Protein AF-A0A3S5DNJ6-F1 (afdb_monomer)

pLDDT: mean 72.58, std 16.68, range [26.11, 89.69]

Organism: Citrobacter koseri (NCBI:txid545)

Mean predicted aligned error: 8.14 Å

Sequence (75 aa):
MTAAIFSGWNCPESLDAGELSVQALAHQISIAPGKMFSTSDTWSHFFRFNTAWGWGEREEQAVSQLGKLIRDMLK

Structure (mmCIF, N/CA/C/O backbone):
data_AF-A0A3S5DNJ6-F1
#
_entry.id   AF-A0A3S5DNJ6-F1
#
loop_
_atom_site.group_PDB
_atom_site.id
_atom_site.type_symbol
_atom_site.label_atom_id
_atom_site.label_alt_id
_atom_site.label_comp_id
_atom_site.label_asym_id
_atom_site.label_entity_id
_atom_site.label_seq_id
_atom_site.pdbx_PDB_ins_code
_atom_site.Cartn_x
_atom_site.Cartn_y
_atom_site.Cartn_z
_atom_site.occupancy
_atom_site.B_iso_or_equiv
_atom_site.auth_seq_id
_atom_site.auth_comp_id
_atom_site.auth_asym_id
_atom_site.auth_atom_id
_atom_site.pdbx_PDB_model_num
ATOM 1 N N . MET A 1 1 ? -5.875 20.745 -3.234 1.00 34.78 1 MET A N 1
ATOM 2 C CA . MET A 1 1 ? -5.428 19.389 -3.622 1.00 34.78 1 MET A CA 1
ATOM 3 C C . MET A 1 1 ? -3.977 19.232 -3.199 1.00 34.78 1 MET A C 1
ATOM 5 O O . MET A 1 1 ? -3.076 19.430 -4.000 1.00 34.78 1 MET A O 1
ATOM 9 N N . THR A 1 2 ? -3.731 18.978 -1.917 1.00 26.11 2 THR A N 1
ATOM 10 C CA . THR A 1 2 ? -2.360 18.881 -1.406 1.00 26.11 2 THR A CA 1
ATOM 11 C C . THR A 1 2 ? -1.879 17.455 -1.637 1.00 26.11 2 THR A C 1
ATOM 13 O O . THR A 1 2 ? -2.242 16.532 -0.909 1.00 26.11 2 THR A O 1
ATOM 16 N N . ALA A 1 3 ? -1.140 17.255 -2.726 1.00 27.47 3 ALA A N 1
ATOM 17 C CA . ALA A 1 3 ? -0.385 16.036 -2.947 1.00 27.47 3 ALA A CA 1
ATOM 18 C C . ALA A 1 3 ? 0.804 16.056 -1.981 1.00 27.47 3 ALA A C 1
ATOM 20 O O . ALA A 1 3 ? 1.780 16.762 -2.216 1.00 27.47 3 ALA A O 1
ATOM 21 N N . ALA A 1 4 ? 0.713 15.314 -0.879 1.00 32.47 4 ALA A N 1
ATOM 22 C CA . ALA A 1 4 ? 1.904 14.958 -0.127 1.00 32.47 4 ALA A CA 1
ATOM 23 C C . ALA A 1 4 ? 2.771 14.085 -1.049 1.00 32.47 4 ALA A C 1
ATOM 25 O O . ALA A 1 4 ? 2.364 12.998 -1.466 1.00 32.47 4 ALA A O 1
ATOM 26 N N . ILE A 1 5 ? 3.922 14.617 -1.449 1.00 36.62 5 ILE A N 1
ATOM 27 C CA . ILE A 1 5 ? 4.959 13.879 -2.162 1.00 36.62 5 ILE A CA 1
ATOM 28 C C . ILE A 1 5 ? 5.756 13.155 -1.080 1.00 36.62 5 ILE A C 1
ATOM 30 O O . ILE A 1 5 ? 6.565 13.771 -0.396 1.00 36.62 5 ILE A O 1
ATOM 34 N N . PHE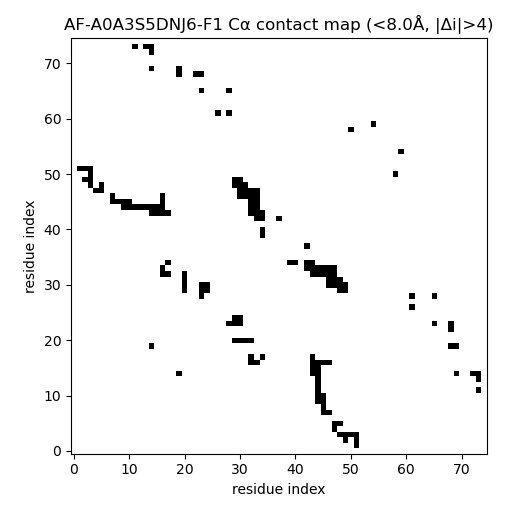 A 1 6 ? 5.509 11.858 -0.904 1.00 41.16 6 PHE A N 1
ATOM 35 C CA . PHE A 1 6 ? 6.494 10.979 -0.283 1.00 41.16 6 PHE A CA 1
ATOM 36 C C . PHE A 1 6 ? 7.363 10.422 -1.406 1.00 41.16 6 PHE A C 1
ATOM 38 O O . PHE A 1 6 ? 6.904 9.675 -2.270 1.00 41.16 6 PHE A O 1
ATOM 45 N N . SER A 1 7 ? 8.610 10.873 -1.431 1.00 42.62 7 SER A N 1
ATOM 46 C CA . SER A 1 7 ? 9.653 10.406 -2.332 1.00 42.62 7 SER A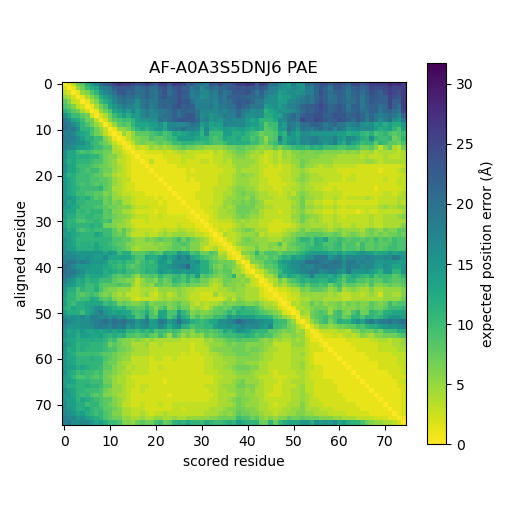 CA 1
ATOM 47 C C . SER A 1 7 ? 10.001 8.949 -2.021 1.00 42.62 7 SER A C 1
ATOM 49 O O . SER A 1 7 ? 10.586 8.664 -0.982 1.00 42.62 7 SER A O 1
ATOM 51 N N . GLY A 1 8 ? 9.619 8.060 -2.939 1.00 45.22 8 GLY A N 1
ATOM 52 C CA . GLY A 1 8 ? 10.257 6.776 -3.231 1.00 45.22 8 GLY A CA 1
ATOM 53 C C . GLY A 1 8 ? 10.650 5.890 -2.053 1.00 45.22 8 GLY A C 1
ATOM 54 O O . GLY A 1 8 ? 11.821 5.842 -1.692 1.00 45.22 8 GLY A O 1
ATOM 55 N N . TRP A 1 9 ? 9.717 5.082 -1.545 1.00 49.34 9 TRP A N 1
ATOM 56 C CA . TRP A 1 9 ? 10.123 3.827 -0.914 1.00 49.34 9 TRP A CA 1
ATOM 57 C C . TRP A 1 9 ? 10.308 2.797 -2.030 1.00 49.34 9 TRP A C 1
ATOM 59 O O . TRP A 1 9 ? 9.337 2.425 -2.684 1.00 49.34 9 TRP A O 1
ATOM 69 N N . ASN A 1 10 ? 11.553 2.397 -2.296 1.00 48.41 10 ASN A N 1
ATOM 70 C CA . ASN A 1 10 ? 11.873 1.350 -3.263 1.00 48.41 10 ASN A CA 1
ATOM 71 C C . ASN A 1 10 ? 11.254 0.034 -2.769 1.00 48.41 10 ASN A C 1
ATOM 73 O O . ASN A 1 10 ? 11.789 -0.595 -1.852 1.00 48.41 10 ASN A O 1
ATOM 77 N N . CYS A 1 11 ? 10.094 -0.346 -3.305 1.00 54.28 11 CYS A N 1
ATOM 78 C CA . CYS A 1 11 ? 9.619 -1.713 -3.155 1.00 54.28 11 CYS A CA 1
ATOM 79 C C . CYS A 1 11 ? 10.484 -2.624 -4.040 1.00 54.28 11 CYS A C 1
ATOM 81 O O . CYS A 1 11 ? 11.020 -2.143 -5.039 1.00 54.28 11 CYS A O 1
ATOM 83 N N . PRO A 1 12 ? 10.668 -3.907 -3.695 1.00 61.09 12 PRO A N 1
ATOM 84 C CA . PRO A 1 12 ? 11.376 -4.839 -4.566 1.00 61.09 12 PRO A CA 1
ATOM 85 C C . PRO A 1 12 ? 10.786 -4.812 -5.980 1.00 61.09 12 PRO A C 1
ATOM 87 O O . PRO A 1 12 ? 9.571 -4.680 -6.121 1.00 61.09 12 PRO A O 1
ATOM 90 N N . GLU A 1 13 ? 11.617 -4.984 -7.014 1.00 61.69 13 GLU A N 1
ATOM 91 C CA . GLU A 1 13 ? 11.161 -5.058 -8.419 1.00 61.69 13 GLU A CA 1
ATOM 92 C C . GLU A 1 13 ? 10.121 -6.172 -8.657 1.00 61.69 13 GLU A C 1
ATOM 94 O O . GLU A 1 13 ? 9.441 -6.211 -9.674 1.00 61.69 13 GLU A O 1
ATOM 99 N N . SER A 1 14 ? 9.955 -7.097 -7.713 1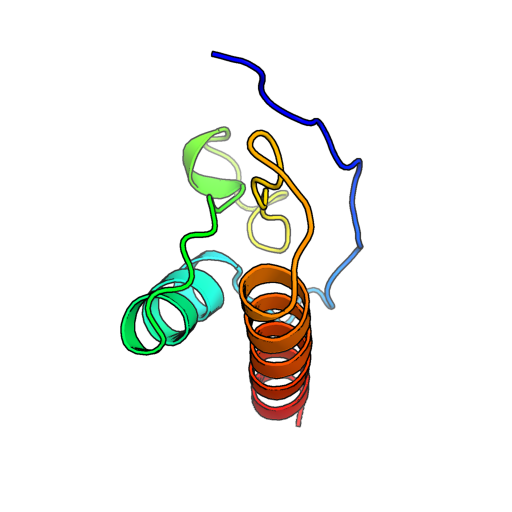.00 66.19 14 SER A N 1
ATOM 100 C CA . SER A 1 14 ? 8.901 -8.106 -7.760 1.00 66.19 14 SER A CA 1
ATOM 101 C C . SER A 1 14 ? 7.511 -7.580 -7.376 1.00 66.19 14 SER A C 1
ATOM 103 O O . SER A 1 14 ? 6.530 -8.292 -7.583 1.00 66.19 14 SER A O 1
ATOM 105 N N . LEU A 1 15 ? 7.388 -6.375 -6.806 1.00 73.19 15 LEU A N 1
ATOM 106 C CA . LEU A 1 15 ? 6.118 -5.860 -6.295 1.00 73.19 15 LEU A CA 1
ATOM 107 C C . LEU A 1 15 ? 5.444 -4.897 -7.276 1.00 73.19 15 LEU A C 1
ATOM 109 O O . LEU A 1 15 ? 5.860 -3.751 -7.414 1.00 73.19 15 LEU A O 1
ATOM 113 N N . ASP A 1 16 ? 4.352 -5.317 -7.909 1.00 82.62 16 ASP A N 1
ATOM 114 C CA . ASP A 1 16 ? 3.505 -4.420 -8.705 1.00 82.62 16 ASP A CA 1
ATOM 115 C C . ASP A 1 16 ? 2.623 -3.564 -7.777 1.00 82.62 16 ASP A C 1
ATOM 117 O O . ASP A 1 16 ? 1.747 -4.060 -7.061 1.00 82.62 16 ASP A O 1
ATOM 121 N N . ALA A 1 17 ? 2.836 -2.248 -7.782 1.00 81.69 17 ALA A N 1
ATOM 122 C CA . ALA A 1 17 ? 2.080 -1.312 -6.956 1.00 81.69 17 ALA A CA 1
ATOM 123 C C . ALA A 1 17 ? 0.615 -1.151 -7.406 1.00 81.69 17 ALA A C 1
ATOM 125 O O . ALA A 1 17 ? -0.234 -0.701 -6.634 1.00 81.69 17 ALA A O 1
ATOM 126 N N . GLY A 1 18 ? 0.300 -1.510 -8.650 1.00 83.75 18 GLY A N 1
ATOM 127 C CA . GLY A 1 18 ? -1.063 -1.652 -9.143 1.00 83.75 18 GLY A CA 1
ATOM 128 C C . GLY A 1 18 ? -1.784 -2.833 -8.502 1.00 83.75 18 GLY A C 1
ATOM 129 O O . GLY A 1 18 ? -2.904 -2.645 -8.030 1.00 83.75 18 GLY A O 1
ATO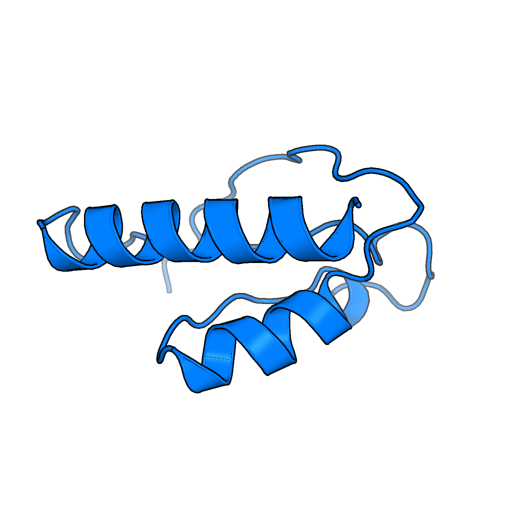M 130 N N . GLU A 1 19 ? -1.140 -3.993 -8.414 1.00 86.62 19 GLU A N 1
ATOM 131 C CA . GLU A 1 19 ? -1.684 -5.162 -7.706 1.00 86.62 19 GLU A CA 1
ATOM 132 C C . GLU A 1 19 ? -1.878 -4.857 -6.214 1.00 86.62 19 GLU A C 1
ATOM 134 O O . GLU A 1 19 ? -2.959 -5.069 -5.656 1.00 86.62 19 GLU A O 1
ATOM 139 N N . LEU A 1 20 ? -0.881 -4.218 -5.591 1.00 86.44 20 LEU A N 1
ATOM 140 C CA . LEU A 1 20 ? -1.000 -3.728 -4.218 1.00 86.44 20 LEU A CA 1
ATOM 141 C C . LEU A 1 20 ? -2.196 -2.777 -4.058 1.00 86.44 20 LEU A C 1
ATOM 143 O O . LEU A 1 20 ? -2.881 -2.829 -3.039 1.00 86.44 20 LEU A O 1
ATOM 147 N N . SER A 1 21 ? -2.483 -1.926 -5.051 1.00 87.19 21 SER A N 1
ATOM 148 C CA . SER A 1 21 ? -3.622 -1.001 -4.976 1.00 87.19 21 SER A CA 1
ATOM 149 C C . SER A 1 21 ? -4.966 -1.719 -4.994 1.00 87.19 21 SER A C 1
ATOM 151 O O . SER A 1 21 ? -5.865 -1.329 -4.252 1.00 87.19 21 SER A O 1
ATOM 153 N N . VAL A 1 22 ? -5.093 -2.796 -5.773 1.00 88.88 22 VAL A N 1
ATOM 154 C CA . VAL A 1 22 ? -6.309 -3.617 -5.817 1.00 88.88 22 VAL A CA 1
ATOM 155 C C . VAL A 1 22 ? -6.542 -4.283 -4.461 1.00 88.88 22 VAL A C 1
ATOM 157 O O . VAL A 1 22 ? -7.648 -4.207 -3.923 1.00 88.88 22 VAL A O 1
ATOM 160 N N . GLN A 1 23 ? -5.497 -4.855 -3.858 1.00 89.25 23 GLN A N 1
ATOM 161 C CA . GLN A 1 23 ? -5.598 -5.474 -2.532 1.00 89.25 23 GLN A CA 1
ATOM 162 C C . GLN A 1 23 ? -5.870 -4.443 -1.428 1.00 89.25 23 GLN A C 1
ATOM 164 O O . GLN A 1 23 ? -6.720 -4.658 -0.565 1.00 89.25 23 GLN A O 1
ATOM 169 N N . ALA A 1 24 ? -5.203 -3.288 -1.468 1.00 88.44 24 ALA A N 1
ATOM 170 C CA . ALA A 1 24 ? -5.398 -2.209 -0.502 1.00 88.44 24 ALA A CA 1
ATOM 171 C C . ALA A 1 24 ? -6.830 -1.641 -0.546 1.00 88.44 24 ALA A C 1
ATOM 173 O O . ALA A 1 24 ? -7.422 -1.373 0.505 1.00 88.44 24 ALA A O 1
ATOM 174 N N . LEU A 1 25 ? -7.429 -1.533 -1.739 1.00 87.62 25 LEU A N 1
ATOM 175 C CA . LEU A 1 25 ? -8.809 -1.071 -1.907 1.00 87.62 25 LEU A CA 1
ATOM 176 C C . LEU A 1 25 ? -9.825 -1.978 -1.201 1.00 87.62 25 LEU A C 1
ATOM 178 O O . LEU A 1 25 ? -10.792 -1.463 -0.636 1.00 87.6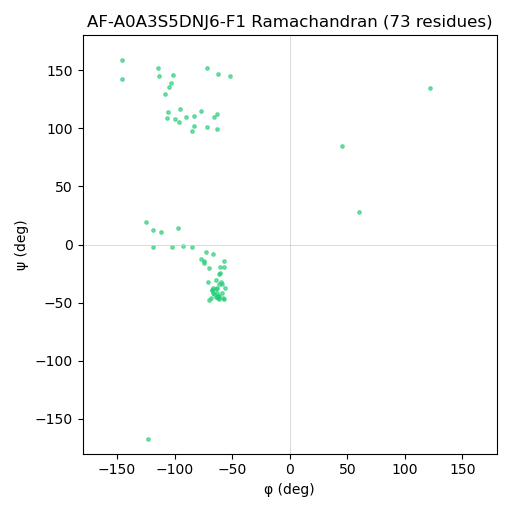2 25 LEU A O 1
ATOM 182 N N . ALA A 1 26 ? -9.586 -3.293 -1.144 1.00 89.25 26 ALA A N 1
ATOM 183 C CA . ALA A 1 26 ? -10.429 -4.223 -0.385 1.00 89.25 26 ALA A CA 1
ATOM 184 C C . ALA A 1 26 ? -10.447 -3.910 1.125 1.00 89.25 26 ALA A C 1
ATOM 186 O O . ALA A 1 26 ? -11.426 -4.195 1.814 1.00 89.25 26 ALA A O 1
ATOM 187 N N . HIS A 1 27 ? -9.396 -3.261 1.631 1.00 86.12 27 HIS A N 1
ATOM 188 C CA . HIS A 1 27 ? -9.278 -2.796 3.013 1.00 86.12 27 HIS A CA 1
ATOM 189 C C . HIS A 1 27 ? -9.645 -1.313 3.193 1.00 86.12 27 HIS A C 1
ATOM 191 O O . HIS A 1 27 ? -9.354 -0.735 4.237 1.00 86.12 27 HIS A O 1
ATOM 197 N N . GLN A 1 28 ? -10.288 -0.686 2.199 1.00 85.75 28 GLN A N 1
ATOM 198 C CA . GLN A 1 28 ? -10.609 0.751 2.178 1.00 85.75 28 GLN A CA 1
ATOM 199 C C . GLN A 1 28 ? -9.373 1.666 2.245 1.00 85.75 28 GLN A C 1
ATOM 201 O O . GLN A 1 28 ? -9.453 2.804 2.717 1.00 85.75 28 GLN A O 1
ATOM 206 N N . ILE A 1 29 ? -8.230 1.183 1.758 1.00 86.31 29 ILE A N 1
ATOM 207 C CA . ILE A 1 29 ? -6.976 1.929 1.690 1.00 86.31 29 ILE A CA 1
ATOM 208 C C . ILE A 1 29 ? -6.750 2.319 0.232 1.00 86.31 29 ILE A C 1
ATOM 210 O O . ILE A 1 29 ? -6.534 1.471 -0.629 1.00 86.31 29 ILE A O 1
ATOM 214 N N . SER A 1 30 ? -6.791 3.618 -0.054 1.00 84.06 30 SER A N 1
ATOM 215 C CA . SER A 1 30 ? -6.531 4.128 -1.400 1.00 84.06 30 SER A CA 1
ATOM 216 C C . SER A 1 30 ? -5.069 4.544 -1.539 1.00 84.06 30 SER A C 1
ATOM 218 O O . SER A 1 30 ? -4.626 5.507 -0.912 1.00 84.06 30 SER A O 1
ATOM 220 N N . ILE A 1 31 ? -4.339 3.864 -2.421 1.00 84.88 31 ILE A N 1
ATOM 221 C CA . ILE A 1 31 ? -3.013 4.276 -2.902 1.00 84.88 31 ILE A CA 1
ATOM 222 C C . ILE A 1 31 ? -3.089 4.595 -4.396 1.00 84.88 31 ILE A C 1
ATOM 224 O O . ILE A 1 31 ? -3.926 4.045 -5.107 1.00 84.88 31 ILE A O 1
ATOM 228 N N . ALA A 1 32 ? -2.231 5.490 -4.877 1.00 84.62 32 ALA A N 1
ATOM 229 C CA . ALA A 1 32 ? -2.132 5.824 -6.294 1.00 84.62 32 ALA A CA 1
ATOM 230 C C . ALA A 1 32 ? -0.851 5.206 -6.888 1.00 84.62 32 ALA A C 1
ATOM 232 O O . ALA A 1 32 ? 0.238 5.681 -6.557 1.00 84.62 32 ALA A O 1
ATOM 233 N N . PRO A 1 33 ? -0.952 4.168 -7.737 1.00 80.31 33 PRO A N 1
ATOM 234 C CA . PRO A 1 33 ? 0.198 3.532 -8.383 1.00 80.31 33 PRO A CA 1
ATOM 235 C C . PRO A 1 33 ? 0.977 4.480 -9.301 1.00 80.31 33 PRO A C 1
ATOM 237 O O . PRO A 1 33 ? 0.385 5.303 -10.000 1.00 80.31 33 PRO A O 1
ATOM 240 N N . GLY A 1 34 ? 2.296 4.304 -9.381 1.00 72.81 34 GLY A N 1
ATOM 241 C CA . GLY A 1 34 ? 3.198 5.078 -10.239 1.00 72.81 34 GLY A CA 1
ATOM 242 C C . GLY A 1 34 ? 2.859 4.974 -11.727 1.00 72.81 34 GLY A C 1
ATOM 243 O O . GLY A 1 34 ? 2.961 5.967 -12.445 1.00 72.81 34 GLY A O 1
ATOM 244 N N . LYS A 1 35 ? 2.325 3.824 -12.168 1.00 71.69 35 LYS A N 1
ATOM 245 C CA . LYS A 1 35 ? 1.830 3.618 -13.544 1.00 71.69 35 LYS A CA 1
ATOM 246 C C . LYS A 1 35 ? 0.689 4.554 -13.956 1.00 71.69 35 LYS A C 1
ATOM 248 O O . LYS A 1 35 ? 0.446 4.736 -15.139 1.00 71.69 35 LYS A O 1
ATOM 253 N N . MET A 1 36 ? -0.017 5.177 -13.006 1.00 72.25 36 MET A N 1
ATOM 254 C CA . MET A 1 36 ? -1.014 6.205 -13.336 1.00 72.25 36 MET A CA 1
ATOM 255 C C . MET A 1 36 ? -0.372 7.538 -13.757 1.00 72.25 36 MET A C 1
ATOM 257 O O . MET A 1 36 ? -1.059 8.401 -14.296 1.00 72.25 36 MET A O 1
ATOM 261 N N . PHE A 1 37 ? 0.930 7.716 -13.508 1.00 70.06 37 PHE A N 1
ATOM 262 C CA . PHE A 1 37 ? 1.670 8.962 -13.732 1.00 70.06 37 PHE A CA 1
ATOM 263 C C . PHE A 1 37 ? 2.818 8.817 -14.744 1.00 70.06 37 PHE A C 1
ATOM 265 O O . PHE A 1 37 ? 3.483 9.805 -15.051 1.00 70.06 37 PHE A O 1
ATOM 272 N N . SER A 1 38 ? 3.059 7.613 -15.268 1.00 63.34 38 SER A N 1
ATOM 273 C CA . SER A 1 38 ? 4.088 7.334 -16.272 1.00 63.34 38 SER A CA 1
ATOM 274 C C . SER A 1 38 ? 3.626 6.238 -17.229 1.00 63.34 38 SER A C 1
ATOM 276 O O . SER A 1 38 ? 2.988 5.280 -16.806 1.00 63.34 38 SER A O 1
ATOM 278 N N . THR A 1 39 ? 3.973 6.365 -18.510 1.00 60.81 39 THR A N 1
ATOM 279 C CA . THR A 1 39 ? 3.737 5.336 -19.538 1.00 60.81 39 THR A CA 1
ATOM 280 C C . THR A 1 39 ? 4.843 4.278 -19.594 1.00 60.81 39 THR A C 1
ATOM 282 O O . THR A 1 39 ? 4.755 3.364 -20.407 1.00 60.81 39 THR A O 1
ATOM 285 N N . SER A 1 40 ? 5.888 4.410 -18.772 1.00 62.34 40 SER A N 1
ATOM 286 C CA . SER A 1 40 ? 6.996 3.456 -18.676 1.00 62.34 40 SER A CA 1
ATOM 287 C C . SER A 1 40 ? 6.853 2.580 -17.428 1.00 62.34 40 SER A C 1
ATOM 289 O O . SER A 1 40 ? 6.580 3.093 -16.341 1.00 62.34 40 SER A O 1
ATOM 291 N N . ASP A 1 41 ? 7.138 1.280 -17.551 1.00 63.00 41 ASP A N 1
ATOM 292 C CA . ASP A 1 41 ? 7.056 0.302 -16.446 1.00 63.00 41 ASP A CA 1
ATOM 293 C C . ASP A 1 41 ? 8.082 0.531 -15.322 1.00 63.00 41 ASP A C 1
ATOM 295 O O . ASP A 1 41 ? 7.990 -0.070 -14.253 1.00 63.00 41 ASP A O 1
ATOM 299 N N . THR A 1 42 ? 9.023 1.458 -15.520 1.00 62.72 42 THR A N 1
ATOM 300 C CA . THR A 1 42 ? 10.078 1.841 -14.567 1.00 62.72 42 THR A CA 1
ATOM 301 C C . THR A 1 42 ? 9.538 2.310 -13.207 1.00 62.72 42 THR A C 1
ATOM 303 O O . THR A 1 42 ? 10.268 2.311 -12.222 1.00 62.72 42 THR A O 1
ATOM 306 N N . TRP A 1 43 ? 8.260 2.701 -13.134 1.00 61.06 43 TRP A N 1
ATOM 307 C CA . TRP A 1 43 ? 7.613 3.197 -11.911 1.00 61.06 43 TRP A CA 1
ATOM 308 C C . TRP A 1 43 ? 6.534 2.259 -11.360 1.00 61.06 43 TRP A C 1
ATOM 310 O O . TRP A 1 43 ? 5.770 2.650 -10.474 1.00 61.06 43 TRP A O 1
ATOM 320 N N . SER A 1 44 ? 6.449 1.034 -11.880 1.00 66.31 44 SER A N 1
ATOM 321 C CA . SER A 1 44 ? 5.441 0.041 -11.489 1.00 66.31 44 SER A CA 1
ATOM 322 C C . SER A 1 44 ? 5.515 -0.347 -10.007 1.00 66.31 44 SER A C 1
ATOM 324 O O . SER A 1 44 ? 4.487 -0.690 -9.435 1.00 66.31 44 SER A O 1
ATOM 326 N N . HIS A 1 45 ? 6.676 -0.19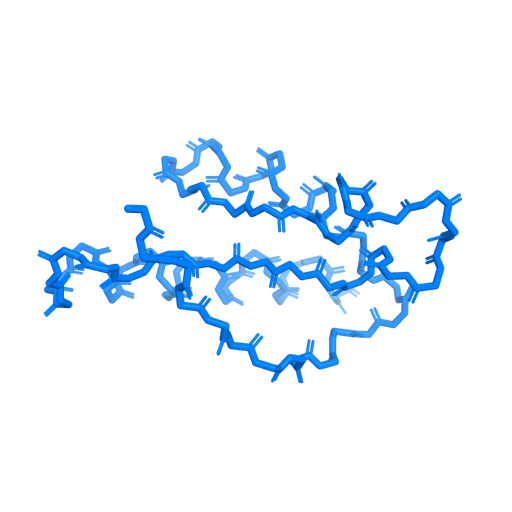2 -9.360 1.00 70.69 45 HIS A N 1
ATOM 327 C CA . HIS A 1 45 ? 6.904 -0.506 -7.938 1.00 70.69 45 HIS A CA 1
ATOM 328 C C . HIS A 1 45 ? 6.691 0.681 -6.985 1.00 70.69 45 HIS A C 1
ATOM 330 O O . HIS A 1 45 ? 6.836 0.549 -5.769 1.00 70.69 45 HIS A O 1
ATOM 336 N N . PHE A 1 46 ? 6.353 1.857 -7.519 1.00 73.12 46 PHE A N 1
ATOM 337 C CA . PHE A 1 46 ? 6.131 3.066 -6.732 1.00 73.12 46 PHE A CA 1
ATOM 338 C C . PHE A 1 46 ? 4.637 3.325 -6.555 1.00 73.12 46 PHE A C 1
ATOM 340 O O . PHE A 1 46 ? 3.838 3.105 -7.463 1.00 73.12 46 PHE A O 1
ATOM 347 N N . PHE A 1 47 ? 4.245 3.863 -5.403 1.00 78.44 47 PHE A N 1
ATOM 348 C CA . PHE A 1 47 ? 2.896 4.378 -5.185 1.00 78.44 47 PHE A CA 1
ATOM 349 C C . PHE A 1 47 ? 2.907 5.593 -4.267 1.00 78.44 47 PHE A C 1
ATOM 351 O O . PHE A 1 47 ? 3.826 5.805 -3.477 1.00 78.44 47 PHE A O 1
ATOM 358 N N . ARG A 1 48 ? 1.842 6.388 -4.358 1.00 80.06 48 ARG A N 1
ATOM 359 C CA . ARG A 1 48 ? 1.573 7.512 -3.466 1.00 80.06 48 ARG A CA 1
ATOM 360 C C . ARG A 1 48 ? 0.466 7.148 -2.487 1.00 80.06 48 ARG A C 1
ATOM 362 O O . ARG A 1 48 ? -0.583 6.647 -2.885 1.00 80.06 48 ARG A O 1
ATOM 369 N N . PHE A 1 49 ? 0.674 7.494 -1.227 1.00 76.19 49 PHE A N 1
ATOM 370 C CA . PHE A 1 49 ? -0.333 7.439 -0.174 1.00 76.19 49 PHE A CA 1
ATOM 371 C C . PHE A 1 49 ? -0.666 8.865 0.286 1.00 76.19 49 PHE A C 1
ATOM 373 O O . PHE A 1 49 ? 0.198 9.742 0.252 1.00 76.19 49 PHE A O 1
ATOM 380 N N . ASN A 1 50 ? -1.922 9.130 0.651 1.00 73.00 50 ASN A N 1
ATOM 381 C CA . ASN A 1 50 ? -2.365 10.455 1.090 1.00 73.00 50 ASN A CA 1
ATOM 382 C C . ASN A 1 50 ? -2.637 10.457 2.600 1.00 73.00 50 ASN A C 1
ATOM 384 O O . ASN A 1 50 ? -3.385 9.617 3.082 1.00 73.00 50 ASN A O 1
ATOM 388 N N . THR A 1 51 ? -2.074 11.432 3.317 1.00 65.81 51 THR A N 1
ATOM 389 C CA . THR A 1 51 ? -2.254 11.642 4.770 1.00 65.81 51 THR A CA 1
ATOM 390 C C . THR A 1 51 ? -2.754 13.056 5.091 1.00 65.81 51 THR A C 1
ATOM 392 O O . THR A 1 51 ? -2.584 13.564 6.197 1.00 65.81 51 THR A O 1
ATOM 395 N N . ALA A 1 52 ? -3.330 13.749 4.105 1.00 61.47 52 ALA A N 1
ATOM 396 C CA . ALA A 1 52 ? -3.444 15.208 4.109 1.00 61.47 52 ALA A CA 1
ATOM 397 C C . ALA A 1 52 ? -4.479 15.790 5.094 1.00 61.47 52 ALA A C 1
ATOM 399 O O . ALA A 1 52 ? -4.544 17.010 5.218 1.00 61.47 52 ALA A O 1
ATOM 400 N N . TRP A 1 53 ? -5.282 14.966 5.777 1.00 55.75 53 TRP A N 1
ATOM 401 C CA . TRP A 1 53 ? -6.426 15.432 6.580 1.00 55.75 53 TRP A CA 1
ATOM 402 C C . TRP A 1 53 ? -6.351 15.104 8.076 1.00 55.75 53 TRP A C 1
ATOM 404 O O . TRP A 1 53 ? -7.313 15.325 8.804 1.00 55.75 53 TRP A O 1
ATOM 414 N N . GLY A 1 54 ? -5.181 14.676 8.549 1.00 66.12 54 GLY A N 1
ATOM 415 C CA . GLY A 1 54 ? -4.939 14.327 9.945 1.00 66.12 54 GLY A CA 1
ATOM 416 C C . GLY A 1 54 ? -4.468 12.886 10.051 1.00 66.12 54 GLY A C 1
ATOM 417 O O . GLY A 1 54 ? -4.997 12.003 9.388 1.00 66.12 54 GLY A O 1
ATOM 418 N N . TRP A 1 55 ? -3.428 12.673 10.849 1.00 73.56 55 TRP A N 1
ATOM 419 C CA . TRP A 1 55 ? -2.918 11.346 11.160 1.00 73.56 55 TRP A CA 1
ATOM 420 C C . TRP A 1 55 ? -3.531 10.905 12.486 1.00 73.56 55 TRP A C 1
ATOM 422 O O . TRP A 1 55 ? -3.179 11.445 13.536 1.00 73.56 55 TRP A O 1
ATOM 432 N N . GLY A 1 56 ? -4.490 9.986 12.428 1.00 82.44 56 GLY A N 1
ATOM 433 C CA . GLY A 1 56 ? -5.124 9.379 13.588 1.00 82.44 56 GLY A CA 1
ATOM 434 C C . GLY A 1 56 ? -4.998 7.859 13.572 1.00 82.44 56 GLY A C 1
ATOM 435 O O . GLY A 1 56 ? -4.255 7.266 12.791 1.00 82.44 56 GLY A O 1
ATOM 436 N N . GLU A 1 57 ? -5.765 7.211 14.444 1.00 85.75 57 GLU A N 1
ATOM 437 C CA . GLU A 1 57 ? -5.737 5.755 14.609 1.00 85.75 57 GLU A CA 1
ATOM 438 C C . GLU A 1 57 ? -6.085 5.010 13.308 1.00 85.75 57 GLU A C 1
ATOM 440 O O . GLU A 1 57 ? -5.516 3.962 13.005 1.00 85.75 57 GLU A O 1
ATOM 445 N N . ARG A 1 58 ? -6.979 5.578 12.491 1.00 82.81 58 ARG A N 1
ATOM 446 C CA . ARG A 1 58 ? -7.360 5.006 11.196 1.00 82.81 58 ARG A CA 1
ATOM 447 C C . ARG A 1 58 ? -6.176 4.957 10.232 1.00 82.81 58 ARG A C 1
ATOM 449 O O . ARG A 1 58 ? -5.982 3.943 9.564 1.00 82.81 58 ARG A O 1
ATOM 456 N N . GLU A 1 59 ? -5.402 6.033 10.142 1.00 83.62 59 GLU A N 1
ATOM 457 C CA . GLU A 1 59 ? -4.233 6.125 9.268 1.00 83.62 59 GLU A CA 1
ATOM 458 C C . GLU A 1 59 ? -3.128 5.174 9.742 1.00 83.62 59 GLU A C 1
ATOM 460 O O . GLU A 1 59 ? -2.524 4.485 8.919 1.00 83.62 59 GLU A O 1
ATOM 465 N N . GLU A 1 60 ? -2.925 5.047 11.056 1.00 86.12 60 GLU A N 1
ATOM 466 C CA . GLU A 1 60 ? -1.988 4.071 11.628 1.00 86.12 60 GLU A CA 1
ATOM 467 C C . GLU A 1 60 ? -2.385 2.628 11.305 1.00 86.12 60 GLU A C 1
ATOM 469 O O . GLU A 1 60 ? -1.552 1.830 10.859 1.00 86.12 60 GLU A O 1
ATOM 474 N N . GLN A 1 61 ? -3.665 2.289 11.470 1.00 86.50 61 GLN A N 1
ATOM 475 C CA . GLN A 1 61 ? -4.191 0.971 11.117 1.00 86.50 61 GLN A CA 1
ATOM 476 C C . GLN A 1 61 ? -4.074 0.706 9.611 1.00 86.50 61 GLN A C 1
ATOM 478 O O . GLN A 1 61 ? -3.655 -0.386 9.216 1.00 86.50 61 GLN A O 1
ATOM 483 N N . ALA A 1 62 ? -4.375 1.701 8.773 1.00 85.31 62 ALA A N 1
ATOM 484 C CA . ALA A 1 62 ? -4.244 1.606 7.322 1.00 85.31 62 ALA A CA 1
ATOM 485 C C . ALA A 1 62 ? -2.790 1.353 6.900 1.00 85.31 62 ALA A C 1
ATOM 487 O O . ALA A 1 62 ? -2.523 0.443 6.116 1.00 85.31 62 ALA A O 1
ATOM 488 N N . VAL A 1 63 ? -1.831 2.096 7.455 1.00 85.81 63 VAL A N 1
ATOM 489 C CA . VAL A 1 63 ? -0.403 1.919 7.147 1.00 85.81 63 VAL A CA 1
ATOM 490 C C . VAL A 1 63 ? 0.116 0.576 7.667 1.00 85.81 63 VAL A C 1
ATOM 492 O O . VAL A 1 63 ? 0.855 -0.114 6.960 1.00 85.81 63 VAL A O 1
ATOM 495 N N . SER A 1 64 ? -0.318 0.147 8.855 1.00 88.56 64 SER A N 1
ATOM 496 C CA . SER A 1 64 ? 0.012 -1.176 9.400 1.00 88.56 64 SER A CA 1
ATOM 497 C C . SER A 1 64 ? -0.515 -2.309 8.512 1.00 88.56 64 SER A C 1
ATOM 499 O O . SER A 1 64 ? 0.218 -3.258 8.212 1.00 88.56 64 SER A O 1
ATOM 501 N N . GLN A 1 65 ? -1.760 -2.197 8.039 1.00 89.06 65 GLN A N 1
ATOM 502 C CA . GLN A 1 65 ? -2.365 -3.165 7.127 1.00 89.06 65 GLN A CA 1
ATOM 503 C C . GLN A 1 65 ? -1.666 -3.171 5.766 1.00 89.06 65 GLN A C 1
ATOM 505 O O . GLN A 1 65 ? -1.348 -4.243 5.254 1.00 89.06 65 GLN A O 1
ATOM 510 N N . LEU A 1 66 ? -1.338 -2.000 5.219 1.00 87.12 66 LEU A N 1
ATOM 511 C CA . LEU A 1 66 ? -0.578 -1.881 3.976 1.00 87.12 66 LEU A CA 1
ATOM 512 C C . LEU A 1 66 ? 0.792 -2.568 4.090 1.00 87.12 66 LEU A C 1
ATOM 514 O O . LEU A 1 66 ? 1.189 -3.314 3.199 1.00 87.12 66 LEU A O 1
ATOM 518 N N . GLY A 1 67 ? 1.483 -2.401 5.222 1.00 86.38 67 GLY A N 1
ATOM 519 C CA . GLY A 1 67 ? 2.742 -3.095 5.493 1.00 86.38 67 GLY A CA 1
ATOM 520 C C . GLY A 1 67 ? 2.602 -4.620 5.583 1.00 86.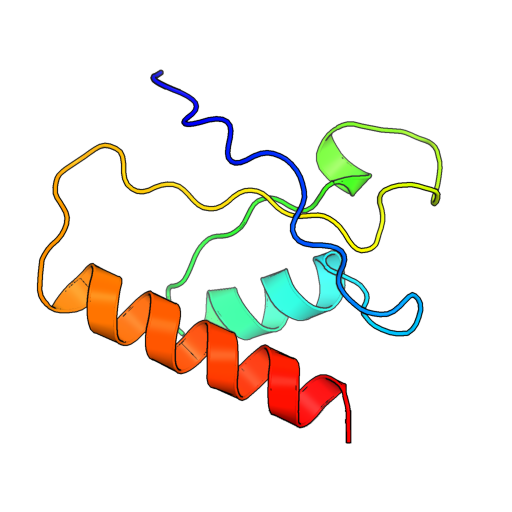38 67 GLY A C 1
ATOM 521 O O . GLY A 1 67 ? 3.543 -5.336 5.242 1.00 86.38 67 GLY A O 1
ATOM 522 N N . LYS A 1 68 ? 1.449 -5.144 6.024 1.00 89.69 68 LYS A N 1
ATOM 523 C CA . LYS A 1 68 ? 1.168 -6.592 5.994 1.00 89.69 68 LYS A CA 1
ATOM 524 C C . LYS A 1 68 ? 0.981 -7.089 4.563 1.00 89.69 68 LYS A C 1
ATOM 526 O O . LYS A 1 68 ? 1.649 -8.048 4.200 1.00 89.69 68 LYS A 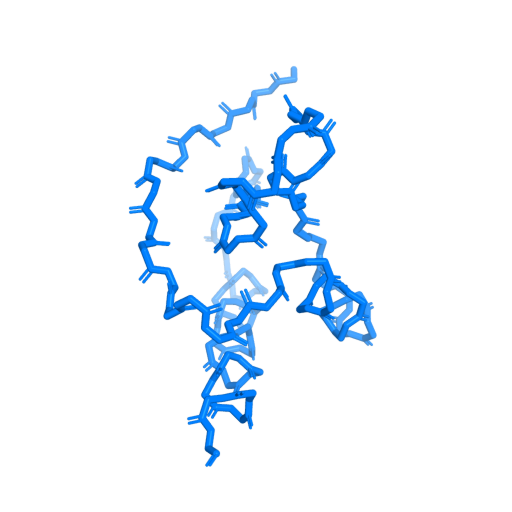O 1
ATOM 531 N N . LEU A 1 69 ? 0.175 -6.392 3.760 1.00 88.31 69 LEU A N 1
ATOM 532 C CA . LEU A 1 69 ? -0.055 -6.734 2.351 1.00 88.31 69 LEU A CA 1
ATOM 533 C C . LEU A 1 69 ? 1.257 -6.768 1.559 1.00 88.31 69 LEU A C 1
ATOM 535 O O . LEU A 1 69 ? 1.539 -7.749 0.882 1.00 88.31 69 LEU A O 1
ATOM 539 N N . ILE A 1 70 ? 2.108 -5.749 1.728 1.00 86.38 70 ILE A N 1
ATOM 540 C CA . ILE A 1 70 ? 3.435 -5.712 1.096 1.00 86.38 70 ILE A CA 1
ATOM 541 C C . ILE A 1 70 ? 4.268 -6.934 1.504 1.00 86.38 70 ILE A C 1
ATOM 543 O O . ILE A 1 70 ? 4.862 -7.578 0.650 1.00 86.38 70 ILE A O 1
ATOM 547 N N . ARG A 1 71 ? 4.306 -7.291 2.795 1.00 85.94 71 ARG A N 1
ATOM 548 C CA . ARG A 1 71 ? 5.055 -8.473 3.251 1.00 85.94 71 ARG A CA 1
ATOM 549 C C . ARG A 1 71 ? 4.508 -9.777 2.682 1.00 85.94 71 ARG A C 1
ATOM 551 O O . ARG A 1 71 ? 5.301 -10.663 2.392 1.00 85.94 71 ARG A O 1
ATOM 558 N N . ASP A 1 72 ? 3.194 -9.911 2.556 1.00 87.56 72 ASP A N 1
ATOM 559 C CA . ASP A 1 72 ? 2.578 -11.123 2.012 1.00 87.56 72 ASP A CA 1
ATOM 560 C C . ASP A 1 72 ? 2.819 -11.264 0.505 1.00 87.56 72 ASP A C 1
ATOM 562 O O . ASP A 1 72 ? 3.010 -12.379 0.035 1.00 87.56 72 ASP A 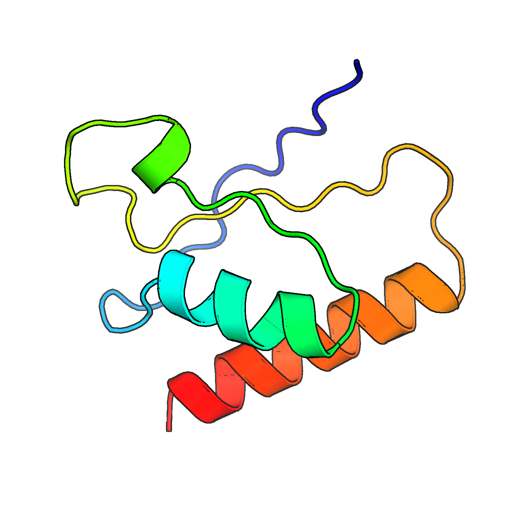O 1
ATOM 566 N N . MET A 1 73 ? 2.910 -10.151 -0.229 1.00 83.00 73 MET A N 1
ATOM 567 C CA . MET A 1 73 ? 3.287 -10.135 -1.649 1.00 83.00 73 MET A CA 1
ATOM 568 C C . MET A 1 73 ? 4.784 -10.389 -1.903 1.00 83.00 73 MET A C 1
ATOM 570 O O . MET A 1 73 ? 5.170 -10.637 -3.041 1.00 83.00 73 MET A O 1
ATOM 574 N N . LEU A 1 74 ? 5.633 -10.280 -0.874 1.00 77.88 74 LEU A N 1
ATOM 575 C CA . LEU A 1 74 ? 7.089 -10.461 -0.968 1.00 77.88 74 LEU A CA 1
ATOM 576 C C . LEU A 1 74 ? 7.592 -11.820 -0.455 1.00 77.88 74 LEU A C 1
ATOM 578 O O . LEU A 1 74 ? 8.799 -12.060 -0.489 1.00 77.88 74 LEU A O 1
ATOM 582 N N . LYS A 1 75 ? 6.700 -12.669 0.060 1.00 70.12 75 LYS A N 1
ATOM 583 C CA . LYS A 1 75 ? 7.004 -14.069 0.390 1.00 70.12 75 LYS A CA 1
ATOM 584 C C . LYS A 1 75 ? 7.061 -14.915 -0.875 1.00 70.12 75 LYS A C 1
ATOM 586 O O . LYS A 1 75 ? 7.902 -15.838 -0.886 1.00 70.12 75 LYS A O 1
#

InterPro domains:
  IPR015422 Pyridoxal phosphate-dependent transferase, small domain [G3DSA:3.90.1150.10] (1-73)
  IPR015424 Pyridoxal phosphate-dependent transferase [SSF53383] (4-73)

Solvent-accessible surface area (backbone atoms only — not comparable to full-atom values): 4626 Å² total; per-residue (Å²): 134,77,78,65,80,72,82,76,72,85,48,58,92,85,42,53,24,59,61,50,29,58,59,33,44,77,72,76,35,77,52,48,32,30,53,82,78,41,99,52,76,91,34,32,38,30,60,43,62,78,66,84,86,65,85,48,72,68,52,52,52,48,52,53,50,51,54,47,55,54,53,65,71,70,109

Radius of gyration: 12.18 Å; Cα contacts (8 Å, |Δi|>4): 83; chains: 1; bounding box: 22×34×34 Å

Secondary structure (DSSP, 8-state):
------------TT--HHHHHHHHHHTT--EEEGGGT-SSGGGTT-EEE--TT---HHHHHHHHHHHHHHHHHT-

Nearest PDB structures (foldseek):
  2zp7-assembly1_A  TM=8.235E-01  e=3.782E-01  Thermus thermophilus HB27
  3av7-assembly1_C  TM=8.343E-01  e=8.138E-01  Pyrococcus horikoshii OT3
  6s8w-assembly2_D  TM=7.868E-01  e=1.075E+00  Aspergillus fumigatus Af293
  6m4n-assembly1_E  TM=6.140E-01  e=3.515E+00  Homo sapiens

Foldseek 3Di:
DDQPDDPDDQQPPLDFVVVLQVVLVVVVFHKAFPVVVDVDCPRRRDIGHDPPPHDDPVNVVSVVVSVVSSVVSVD